Protein AF-A0A955RYI7-F1 (afdb_monomer)

Foldseek 3Di:
DLQLVVVVVCVVVLVVPPPDDDDDDDDFPDDDDDPDWDWDADPNFIKTFQDWDDGPFKIKTKIAGPPAHSSGGPDIKMKMKGQQAQPDWQVNVVVSVVVSVCVVQVQKDKDWPDDDRFKTWIWMWHPPPVTDIKIKMWGDDHRMIIIIMD

Secondary structure (DSSP, 8-state):
--HHHHHHHHHHHHHHTTT----------S--------EEEETTEEEEEEEEEE-SSEEEEEEEETT-BTTB-SS-EEEEEEE--TT--HHHHHHHHHHHHHHH-TT-EEEEEEE-SSEEEEEEEE-SSSPEEEEEEEEEETTEEEEEE-

Sequence (150 aa):
MNTKKVLRTILGLLLVSSFLASDVHADSSAVQNSNSKIRFTMDGKNWKTGYEEYNDYMGISEYVLEDETVDDWTELITAMWIDVGPEVTVKNFVDSFIKSLKEKYPSLTSNIVEQGNIKIVFEWQNHAFPYQHEIKKIEKKGSLILSTSY

Solvent-accessible surface area (backbone atoms only — not comparable to full-atom values): 8805 Å² total; per-residue (Å²): 132,68,68,55,57,61,50,56,60,48,67,57,44,72,65,51,80,80,72,77,87,75,94,74,96,76,86,91,83,85,86,85,86,77,92,69,75,54,69,51,75,58,96,92,40,52,34,28,60,53,46,74,54,74,61,100,53,35,35,40,38,32,31,16,44,77,93,43,38,73,66,54,58,96,56,55,39,40,40,36,41,36,61,62,44,74,85,60,45,46,61,60,51,50,54,50,51,54,48,56,48,34,74,76,35,77,79,45,48,73,48,79,76,43,85,56,84,42,36,39,31,33,38,39,36,32,82,55,91,76,70,45,72,41,43,37,37,40,35,48,56,78,38,29,38,40,37,41,34,69

Mean predicted aligned error: 9.56 Å

Radius of gyration: 16.09 Å; Cα contacts (8 Å, |Δi|>4): 239; chains: 1; bounding box: 37×37×38 Å

pLDDT: mean 79.55, std 23.06, range [30.03, 98.44]

Structure (mmCIF, N/CA/C/O backbone):
data_AF-A0A955RYI7-F1
#
_entry.id   AF-A0A955RYI7-F1
#
loop_
_atom_site.group_PDB
_atom_site.id
_atom_site.type_symbol
_atom_site.label_atom_id
_atom_site.label_alt_id
_atom_site.label_comp_id
_atom_site.label_asym_id
_atom_site.label_entity_id
_atom_site.label_seq_id
_atom_site.pdbx_PDB_ins_code
_atom_site.Cartn_x
_atom_site.Cartn_y
_atom_site.Cartn_z
_atom_site.occupancy
_atom_site.B_iso_or_equiv
_atom_site.auth_seq_id
_atom_site.auth_comp_id
_atom_site.auth_asym_id
_atom_site.auth_atom_id
_atom_site.pdbx_PDB_model_num
ATOM 1 N N . MET A 1 1 ? -20.085 -14.133 4.374 1.00 38.22 1 MET A N 1
ATOM 2 C CA . MET A 1 1 ? -18.872 -14.215 3.530 1.00 38.22 1 MET A CA 1
ATOM 3 C C . MET A 1 1 ? -18.010 -13.016 3.887 1.00 38.22 1 MET A C 1
ATOM 5 O O . MET A 1 1 ? -18.506 -11.907 3.764 1.00 38.22 1 MET A O 1
ATOM 9 N N . ASN A 1 2 ? -16.816 -13.224 4.451 1.00 41.28 2 ASN A N 1
ATOM 10 C CA . ASN A 1 2 ? -15.999 -12.129 4.982 1.00 41.28 2 ASN A CA 1
ATOM 11 C C . ASN A 1 2 ? -15.288 -11.406 3.821 1.00 41.28 2 ASN A C 1
ATOM 13 O O . ASN A 1 2 ? -14.433 -11.980 3.151 1.00 41.28 2 ASN A O 1
ATOM 17 N N . THR A 1 3 ? -15.724 -10.189 3.515 1.00 48.41 3 THR A N 1
ATOM 18 C CA . THR A 1 3 ? -15.442 -9.462 2.263 1.00 48.41 3 THR A CA 1
ATOM 19 C C . THR A 1 3 ? -14.007 -8.948 2.167 1.00 48.41 3 THR A C 1
ATOM 21 O O . THR A 1 3 ? -13.478 -8.833 1.063 1.00 48.41 3 THR A O 1
ATOM 24 N N . LYS A 1 4 ? -13.332 -8.760 3.306 1.00 53.97 4 LYS A N 1
ATOM 25 C CA . LYS A 1 4 ? -11.901 -8.417 3.382 1.00 53.97 4 LYS A CA 1
ATOM 26 C C . LYS A 1 4 ? -11.003 -9.569 2.895 1.00 53.97 4 LYS A C 1
ATOM 28 O O . LYS A 1 4 ? -9.955 -9.331 2.302 1.00 53.97 4 LYS A O 1
ATOM 33 N N . LYS A 1 5 ? -11.473 -10.819 3.014 1.00 44.28 5 LYS A N 1
ATOM 34 C CA . LYS A 1 5 ? -10.767 -12.034 2.563 1.00 44.28 5 LYS A CA 1
ATOM 35 C C . LYS A 1 5 ? -10.634 -12.128 1.036 1.00 44.28 5 LYS A C 1
ATOM 37 O O . LYS A 1 5 ? -9.630 -12.618 0.536 1.00 44.28 5 LYS A O 1
ATOM 42 N N . VAL A 1 6 ? -11.624 -11.617 0.297 1.00 37.91 6 VAL A N 1
ATOM 43 C CA . VAL A 1 6 ? -11.630 -11.575 -1.183 1.00 37.91 6 VAL A CA 1
ATOM 44 C C . VAL A 1 6 ? -10.666 -10.507 -1.720 1.00 37.91 6 VAL A C 1
ATOM 46 O O . VAL A 1 6 ? -10.153 -10.628 -2.830 1.00 37.91 6 VAL A O 1
ATOM 49 N N . LEU A 1 7 ? -10.383 -9.467 -0.929 1.00 46.91 7 LEU A N 1
ATOM 50 C CA . LEU A 1 7 ? -9.543 -8.341 -1.336 1.00 46.91 7 LEU A CA 1
ATOM 51 C C . LEU A 1 7 ? -8.051 -8.717 -1.397 1.00 46.91 7 LEU A C 1
ATOM 53 O O . LEU A 1 7 ? -7.377 -8.339 -2.358 1.00 46.91 7 LEU A O 1
ATOM 57 N N . ARG A 1 8 ? -7.570 -9.547 -0.453 1.00 51.81 8 ARG A N 1
ATOM 58 C CA . ARG A 1 8 ? -6.193 -10.084 -0.440 1.00 51.81 8 ARG A CA 1
ATOM 59 C C . ARG A 1 8 ? -5.823 -10.816 -1.720 1.00 51.81 8 ARG A C 1
ATOM 61 O O . ARG A 1 8 ? -4.762 -10.576 -2.288 1.00 51.81 8 ARG A O 1
ATOM 68 N N . THR A 1 9 ? -6.722 -11.677 -2.201 1.00 39.84 9 THR A N 1
ATOM 69 C CA . THR A 1 9 ? -6.491 -12.454 -3.422 1.00 39.84 9 THR A CA 1
ATOM 70 C C . THR A 1 9 ? -6.230 -11.539 -4.613 1.00 39.84 9 THR A C 1
ATOM 72 O O . THR A 1 9 ? -5.476 -11.910 -5.498 1.00 39.84 9 THR A O 1
ATOM 75 N N . ILE A 1 10 ? -6.797 -10.329 -4.634 1.00 43.56 10 ILE A N 1
ATOM 76 C CA . ILE A 1 10 ? -6.744 -9.472 -5.816 1.00 43.56 10 ILE A CA 1
ATOM 77 C C . ILE A 1 10 ? -5.595 -8.459 -5.766 1.00 43.56 10 ILE A C 1
ATOM 79 O O . ILE A 1 10 ? -5.038 -8.155 -6.817 1.00 43.56 10 ILE A O 1
ATOM 83 N N . LEU A 1 11 ? -5.189 -7.974 -4.585 1.00 42.72 11 LEU A N 1
ATOM 84 C CA . LEU A 1 11 ? -3.978 -7.147 -4.475 1.00 42.72 11 LEU A CA 1
ATOM 85 C C . LEU A 1 11 ? -2.710 -7.973 -4.762 1.00 42.72 11 LEU A C 1
ATOM 87 O O . LEU A 1 11 ? -1.794 -7.472 -5.409 1.00 42.72 11 LEU A O 1
ATOM 91 N N . GLY A 1 12 ? -2.709 -9.251 -4.357 1.00 37.34 12 GLY A N 1
ATOM 92 C CA . GLY A 1 12 ? -1.674 -10.222 -4.718 1.00 37.34 12 GLY A CA 1
ATOM 93 C C . GLY A 1 12 ? -1.717 -10.629 -6.196 1.0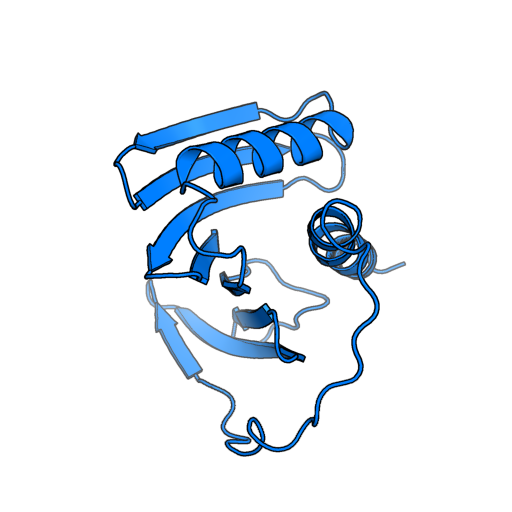0 37.34 12 GLY A C 1
ATOM 94 O O . GLY A 1 12 ? -0.683 -10.611 -6.852 1.00 37.34 12 GLY A O 1
ATOM 95 N N . LEU A 1 13 ? -2.893 -10.928 -6.772 1.00 33.66 13 LEU A N 1
ATOM 96 C CA . LEU A 1 13 ? -2.973 -11.351 -8.183 1.00 33.66 13 LEU A CA 1
ATOM 97 C C . LEU A 1 13 ? -2.665 -10.238 -9.196 1.00 33.66 13 LEU A C 1
ATOM 99 O O . LEU A 1 13 ? -2.086 -10.536 -10.238 1.00 33.66 13 LEU A O 1
ATOM 103 N N . LEU A 1 14 ? -3.049 -8.980 -8.931 1.00 37.06 14 LEU A N 1
ATOM 104 C CA . LEU A 1 14 ? -2.901 -7.889 -9.911 1.00 37.06 14 LEU A CA 1
ATOM 105 C C . LEU A 1 14 ? -1.437 -7.553 -10.234 1.00 37.06 14 LEU A C 1
ATOM 107 O O . LEU A 1 14 ? -1.167 -7.032 -11.312 1.00 37.06 14 LEU A O 1
ATOM 111 N N . LEU A 1 15 ? -0.500 -7.860 -9.334 1.00 36.66 15 LEU A N 1
ATOM 112 C CA . LEU A 1 15 ? 0.936 -7.671 -9.568 1.00 36.66 15 LEU A CA 1
ATOM 113 C C . LEU A 1 15 ? 1.602 -8.897 -10.215 1.00 36.66 15 LEU A C 1
ATOM 115 O O . LEU A 1 15 ? 2.622 -8.751 -10.882 1.00 36.66 15 LEU A O 1
ATOM 119 N N . VAL A 1 16 ? 1.021 -10.091 -10.064 1.00 36.03 16 VAL A N 1
ATOM 120 C CA . VAL A 1 16 ? 1.626 -11.349 -10.534 1.00 36.03 16 VAL A CA 1
ATOM 121 C C . VAL A 1 16 ? 1.305 -11.625 -12.008 1.00 36.03 16 VAL A C 1
ATOM 123 O O . VAL A 1 16 ? 2.141 -12.168 -12.729 1.00 36.03 16 VAL A O 1
ATOM 126 N N . SER A 1 17 ? 0.131 -11.220 -12.507 1.00 30.03 17 SER A N 1
ATOM 127 C CA . SER A 1 17 ? -0.303 -11.593 -13.865 1.00 30.03 17 SER A CA 1
ATOM 128 C C . SER A 1 17 ? 0.408 -10.866 -15.014 1.00 30.03 17 SER A C 1
ATOM 130 O O . SER A 1 17 ? 0.243 -11.265 -16.163 1.00 30.03 17 SER A O 1
ATOM 132 N N . SER A 1 18 ? 1.182 -9.812 -14.747 1.00 35.00 18 SER A N 1
ATOM 133 C CA . SER A 1 18 ? 1.839 -9.002 -15.788 1.00 35.00 18 SER A CA 1
ATOM 134 C C . SER A 1 18 ? 3.358 -9.180 -15.884 1.00 35.00 18 SER A C 1
ATOM 136 O O . SER A 1 18 ? 3.952 -8.599 -16.789 1.00 35.00 18 SER A O 1
ATOM 138 N N . PHE A 1 19 ? 3.992 -9.991 -15.023 1.00 36.81 19 PHE A N 1
ATOM 139 C CA . PHE A 1 19 ? 5.461 -10.104 -14.986 1.00 36.81 19 PHE A CA 1
ATOM 140 C C . PHE A 1 19 ? 6.054 -11.520 -14.994 1.00 36.81 19 PHE A C 1
ATOM 142 O O . PHE A 1 19 ? 7.275 -11.645 -15.039 1.00 36.81 19 PHE A O 1
ATOM 149 N N . LEU A 1 20 ? 5.258 -12.592 -15.031 1.00 34.00 20 LEU A N 1
ATOM 150 C CA . LEU A 1 20 ? 5.807 -13.953 -15.053 1.00 34.00 20 LEU A CA 1
ATOM 151 C C . LEU A 1 20 ? 5.537 -14.660 -16.380 1.00 34.00 20 LEU A C 1
ATOM 153 O O . LEU A 1 20 ? 4.532 -15.339 -16.564 1.00 34.00 20 LEU A O 1
ATOM 157 N N . ALA A 1 21 ? 6.495 -14.535 -17.293 1.00 32.66 21 ALA A N 1
ATOM 158 C CA . ALA A 1 21 ? 6.751 -15.552 -18.302 1.00 32.66 21 ALA A CA 1
ATOM 159 C C . ALA A 1 21 ? 8.265 -15.695 -18.463 1.00 32.66 21 ALA A C 1
ATOM 161 O O . ALA A 1 21 ? 8.859 -15.084 -19.346 1.00 32.66 21 ALA A O 1
ATOM 162 N N . SER A 1 22 ? 8.891 -16.454 -17.564 1.00 32.19 22 SER A N 1
ATOM 163 C CA . SER A 1 22 ? 10.206 -17.079 -17.749 1.00 32.19 22 SER A CA 1
ATOM 164 C C . SER A 1 22 ? 10.421 -18.101 -16.634 1.00 32.19 22 SER A C 1
ATOM 166 O O . SER A 1 22 ? 10.714 -17.736 -15.499 1.00 32.19 22 SER A O 1
ATOM 168 N N . ASP A 1 23 ? 10.248 -19.378 -16.967 1.00 41.97 23 ASP A N 1
ATOM 169 C CA . ASP A 1 23 ? 10.673 -20.512 -16.148 1.00 41.97 23 ASP A CA 1
ATOM 170 C C . ASP A 1 23 ? 12.193 -20.486 -15.945 1.00 41.97 23 ASP A C 1
ATOM 172 O O . ASP A 1 23 ? 12.936 -20.650 -16.912 1.00 41.97 23 ASP A O 1
ATOM 176 N N . VAL A 1 24 ? 12.659 -20.372 -14.697 1.00 33.84 24 VAL A N 1
ATOM 177 C CA . VAL A 1 24 ? 13.983 -20.859 -14.278 1.00 33.84 24 VAL A CA 1
ATOM 178 C C . VAL A 1 24 ? 13.885 -21.366 -12.840 1.00 33.84 24 VAL A C 1
ATOM 180 O O . VAL A 1 24 ? 13.572 -20.616 -11.922 1.00 33.84 24 VAL A O 1
ATOM 183 N N . HIS A 1 25 ? 14.160 -22.657 -12.651 1.00 39.12 25 HIS A N 1
ATOM 184 C CA . HIS A 1 25 ? 14.407 -23.250 -11.338 1.00 39.12 25 HIS A CA 1
ATOM 185 C C . HIS A 1 25 ? 15.723 -22.701 -10.771 1.00 39.12 25 HIS A C 1
ATOM 187 O O . HIS A 1 25 ? 16.7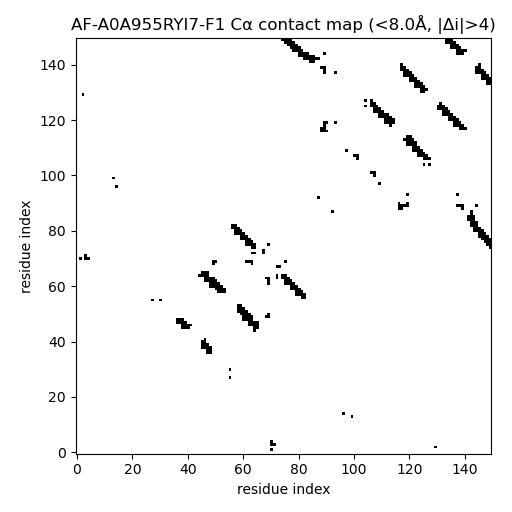75 -22.889 -11.385 1.00 39.12 25 HIS A O 1
ATOM 193 N N . ALA A 1 26 ? 15.675 -22.071 -9.598 1.00 30.39 26 ALA A N 1
ATOM 194 C CA . ALA A 1 26 ? 16.854 -21.731 -8.810 1.00 30.39 26 ALA A CA 1
ATOM 195 C C . ALA A 1 26 ? 16.562 -21.866 -7.305 1.00 30.39 26 ALA A C 1
ATOM 197 O O . ALA A 1 26 ? 15.425 -21.765 -6.860 1.00 30.39 26 ALA A O 1
ATOM 198 N N . ASP A 1 27 ? 17.622 -22.198 -6.579 1.00 31.17 27 ASP A N 1
ATOM 199 C CA . ASP A 1 27 ? 17.697 -22.866 -5.279 1.00 31.17 27 ASP A CA 1
ATOM 200 C C . ASP A 1 27 ? 17.250 -21.986 -4.090 1.00 31.17 27 ASP A C 1
ATOM 202 O O . ASP A 1 27 ? 17.777 -20.895 -3.872 1.00 31.17 27 ASP A O 1
ATOM 206 N N . SER A 1 28 ? 16.281 -22.472 -3.307 1.00 39.84 28 SER A N 1
ATOM 207 C CA . SER A 1 28 ? 15.508 -21.718 -2.304 1.00 39.84 28 SER A CA 1
ATOM 208 C C . SER A 1 28 ? 16.137 -21.702 -0.903 1.00 39.84 28 SER A C 1
ATOM 210 O O . SER A 1 28 ? 15.453 -21.911 0.106 1.00 39.84 28 SER A O 1
ATOM 212 N N . SER A 1 29 ? 17.448 -21.512 -0.791 1.00 33.22 29 SER A N 1
ATOM 213 C CA . SER A 1 29 ? 18.143 -21.614 0.498 1.00 33.22 29 SER A CA 1
ATOM 214 C C . SER A 1 29 ? 18.785 -20.300 0.934 1.00 33.22 29 SER A C 1
ATOM 216 O O . SER A 1 29 ? 20.000 -20.246 1.105 1.00 33.22 29 SER A O 1
ATOM 218 N N . ALA A 1 30 ? 17.988 -19.239 1.133 1.00 35.97 30 ALA A N 1
ATOM 219 C CA . ALA A 1 30 ? 18.475 -18.028 1.812 1.00 35.97 30 ALA A CA 1
ATOM 220 C C . ALA A 1 30 ? 17.416 -17.078 2.419 1.00 35.97 30 ALA A C 1
ATOM 222 O O . ALA A 1 30 ? 17.741 -15.915 2.619 1.00 35.97 30 ALA A O 1
ATOM 223 N N . VAL A 1 31 ? 16.190 -17.491 2.768 1.00 39.56 31 VAL A N 1
ATOM 224 C CA . VAL A 1 31 ? 15.297 -16.631 3.586 1.00 39.56 31 VAL A CA 1
ATOM 225 C C . VAL A 1 31 ? 14.448 -17.480 4.534 1.00 39.56 31 VAL A C 1
ATOM 227 O O . VAL A 1 31 ? 13.301 -17.796 4.248 1.00 39.56 31 VAL A O 1
ATOM 230 N N . GLN A 1 32 ? 14.996 -17.872 5.687 1.00 37.34 32 GLN A N 1
ATOM 231 C CA . GLN A 1 32 ? 14.181 -18.316 6.823 1.00 37.34 32 GLN A CA 1
ATOM 232 C C . GLN A 1 32 ? 14.809 -17.924 8.166 1.00 37.34 32 GLN A C 1
ATOM 234 O O . GLN A 1 32 ? 16.016 -18.041 8.35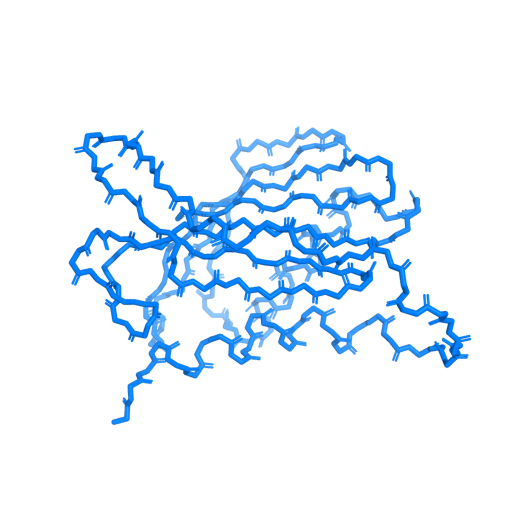9 1.00 37.34 32 GLN A O 1
ATOM 239 N N . ASN A 1 33 ? 13.915 -17.575 9.099 1.00 38.97 33 ASN A N 1
ATOM 240 C CA . ASN A 1 33 ? 14.070 -17.360 10.544 1.00 38.97 33 ASN A CA 1
ATOM 241 C C . ASN A 1 33 ? 14.410 -15.956 11.075 1.00 38.97 33 ASN A C 1
ATOM 243 O O . ASN A 1 33 ? 15.492 -15.707 11.600 1.00 38.97 33 ASN A O 1
ATOM 247 N N . SER A 1 34 ? 13.358 -15.148 11.226 1.00 41.59 34 SER A N 1
ATOM 248 C CA . SER A 1 34 ? 13.013 -14.628 12.557 1.00 41.59 34 SER A CA 1
ATOM 249 C C . SER A 1 34 ? 11.494 -14.690 12.761 1.00 41.59 34 SER A C 1
ATOM 251 O O . SER A 1 34 ? 10.766 -13.851 12.245 1.00 41.59 34 SER A O 1
ATOM 253 N N . ASN A 1 35 ? 10.998 -15.662 13.533 1.00 50.88 35 ASN A N 1
ATOM 254 C CA . ASN A 1 35 ? 9.579 -15.793 13.926 1.00 50.88 35 ASN A CA 1
ATOM 255 C C . ASN A 1 35 ? 9.084 -14.674 14.878 1.00 50.88 35 ASN A C 1
ATOM 257 O O . ASN A 1 35 ? 8.131 -14.860 15.638 1.00 50.88 35 ASN A O 1
ATOM 261 N N . SER A 1 36 ? 9.741 -13.516 14.909 1.00 57.53 36 SER A N 1
ATOM 262 C CA . SER A 1 36 ? 9.359 -12.403 15.771 1.00 57.53 36 SER A CA 1
ATOM 263 C C . SER A 1 36 ? 8.281 -11.569 15.091 1.00 57.53 36 SER A C 1
ATOM 265 O O . SER A 1 36 ? 8.591 -10.708 14.272 1.00 57.53 36 SER A O 1
ATOM 267 N N . LYS A 1 37 ? 7.016 -11.794 15.467 1.00 80.75 37 LYS A N 1
ATOM 268 C CA . LYS A 1 37 ? 5.930 -10.863 15.133 1.00 80.75 37 LYS A CA 1
ATOM 269 C C . LYS A 1 37 ? 6.301 -9.468 15.634 1.00 80.75 37 LYS A C 1
ATOM 271 O O . LYS A 1 37 ? 6.589 -9.298 16.821 1.00 80.75 37 LYS A O 1
ATOM 276 N N . ILE A 1 38 ? 6.283 -8.488 14.740 1.00 85.62 38 ILE A N 1
ATOM 277 C CA . ILE A 1 38 ? 6.612 -7.101 15.055 1.00 85.62 38 ILE A CA 1
ATOM 278 C C . ILE A 1 38 ? 5.415 -6.464 15.765 1.00 85.62 38 ILE A C 1
ATOM 280 O O . ILE A 1 38 ? 4.254 -6.693 15.412 1.00 85.62 38 ILE A O 1
ATOM 284 N N . ARG A 1 39 ? 5.713 -5.654 16.782 1.00 89.69 39 ARG A N 1
ATOM 285 C CA . ARG A 1 39 ? 4.766 -4.746 17.429 1.00 89.69 39 ARG A CA 1
ATOM 286 C C . ARG A 1 39 ? 5.363 -3.349 17.465 1.00 89.69 39 ARG A C 1
ATOM 288 O O . ARG A 1 39 ? 6.552 -3.208 17.744 1.00 89.69 39 ARG A O 1
ATOM 295 N N . PHE A 1 40 ? 4.556 -2.334 17.191 1.00 89.88 40 PHE A N 1
ATOM 296 C CA . PHE A 1 40 ? 4.996 -0.940 17.223 1.00 89.88 40 PHE A CA 1
ATOM 297 C C . PHE A 1 40 ? 3.841 0.003 17.553 1.00 89.88 40 PHE A C 1
ATOM 299 O O . PHE A 1 40 ? 2.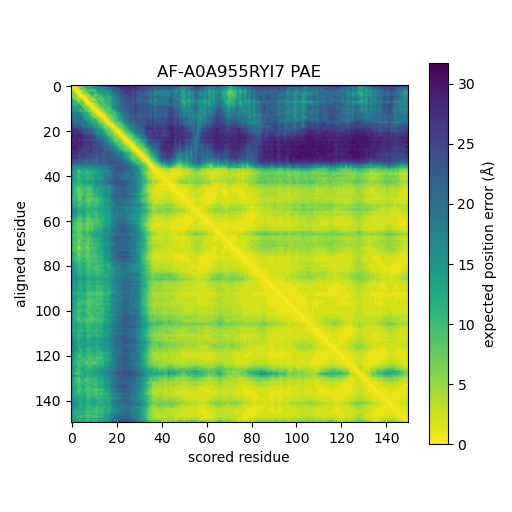673 -0.367 17.453 1.00 89.88 40 PHE A O 1
ATOM 306 N N . THR A 1 41 ? 4.177 1.234 17.934 1.00 89.00 41 THR A N 1
ATOM 307 C CA . THR A 1 41 ? 3.199 2.294 18.192 1.00 89.00 41 THR A CA 1
ATOM 308 C C . THR A 1 41 ? 3.331 3.374 17.125 1.00 89.00 41 THR A C 1
ATOM 310 O O . THR A 1 41 ? 4.422 3.899 16.909 1.00 89.00 41 THR A O 1
ATOM 313 N N . MET A 1 42 ? 2.223 3.714 16.470 1.00 87.12 42 MET A N 1
ATOM 314 C CA . MET A 1 42 ? 2.129 4.791 15.480 1.00 87.12 42 MET A CA 1
ATOM 315 C C . MET A 1 42 ? 0.806 5.522 15.694 1.00 87.12 42 MET A C 1
ATOM 317 O O . MET A 1 42 ? -0.215 4.877 15.928 1.00 87.12 42 MET A O 1
ATOM 321 N N . ASP A 1 43 ? 0.834 6.855 15.685 1.00 86.50 43 ASP A N 1
ATOM 322 C CA . ASP A 1 43 ? -0.334 7.716 15.933 1.00 86.50 43 ASP A CA 1
ATOM 323 C C . ASP A 1 43 ? -1.095 7.382 17.230 1.00 86.50 43 ASP A C 1
ATOM 325 O O . ASP A 1 43 ? -2.321 7.437 17.305 1.00 86.50 43 ASP A O 1
ATOM 329 N N . GLY A 1 44 ? -0.351 6.994 18.273 1.00 90.44 44 GLY A N 1
ATOM 330 C CA . GLY A 1 44 ? -0.908 6.602 19.572 1.00 90.44 44 GLY A CA 1
ATOM 331 C C . GLY A 1 44 ? -1.611 5.239 19.587 1.00 90.44 44 GLY A C 1
ATOM 332 O O . GLY A 1 44 ? -2.151 4.854 20.622 1.00 90.44 44 GLY A O 1
ATOM 333 N N . LYS A 1 45 ? -1.594 4.496 18.475 1.00 92.75 45 LYS A N 1
ATOM 334 C CA . LYS A 1 45 ? -2.193 3.163 18.342 1.00 92.75 45 LYS A CA 1
ATOM 335 C C . LYS A 1 45 ? -1.123 2.083 18.365 1.00 92.75 45 LYS A C 1
ATOM 337 O O . LYS A 1 45 ? -0.028 2.278 17.839 1.00 92.75 45 LYS A O 1
ATOM 342 N N . ASN A 1 46 ? -1.458 0.937 18.949 1.00 94.06 46 ASN A N 1
ATOM 343 C CA . ASN A 1 46 ? -0.582 -0.229 18.987 1.00 94.06 46 ASN A CA 1
ATOM 344 C C . ASN A 1 46 ? -0.915 -1.167 17.829 1.00 94.06 46 ASN A C 1
ATOM 346 O O . ASN A 1 46 ? -2.052 -1.623 17.693 1.00 94.06 46 ASN A O 1
ATOM 350 N N . TRP A 1 47 ? 0.102 -1.454 17.029 1.00 94.38 47 TRP A N 1
ATOM 351 C CA . TRP A 1 47 ? 0.038 -2.292 15.846 1.00 94.38 47 TRP A CA 1
ATOM 352 C C . TRP A 1 47 ? 0.768 -3.603 16.098 1.00 94.38 47 TRP A C 1
ATOM 354 O O . TRP A 1 47 ? 1.811 -3.630 16.756 1.00 94.38 47 TRP A O 1
ATOM 364 N N . LYS A 1 48 ? 0.249 -4.684 15.521 1.00 94.88 48 LYS A N 1
ATOM 365 C CA . LYS A 1 48 ? 0.869 -6.011 15.523 1.00 94.88 48 LYS A CA 1
ATOM 366 C C . LYS A 1 48 ? 0.905 -6.581 14.111 1.00 94.88 48 LYS A C 1
ATOM 368 O O . LYS A 1 48 ? 0.005 -6.321 13.313 1.00 94.88 48 LYS A O 1
ATOM 373 N N . THR A 1 49 ? 1.889 -7.428 13.824 1.00 94.38 49 THR A N 1
ATOM 374 C CA . THR A 1 49 ? 1.888 -8.258 12.613 1.00 94.38 49 THR A CA 1
ATOM 375 C C . THR A 1 49 ? 0.640 -9.150 12.579 1.00 94.38 49 THR A C 1
ATOM 377 O O . THR A 1 49 ? 0.457 -10.016 13.445 1.00 94.38 49 THR A O 1
ATOM 380 N N . GLY A 1 50 ? -0.210 -8.945 11.572 1.00 92.06 50 GLY A N 1
ATOM 381 C CA . GLY A 1 50 ? -1.400 -9.749 11.294 1.00 92.06 50 GLY A CA 1
ATOM 382 C C . GLY A 1 50 ? -1.172 -10.807 10.212 1.00 92.06 50 GLY A C 1
ATOM 383 O O . GLY A 1 50 ? -1.732 -11.899 10.314 1.00 92.06 50 GLY A O 1
ATOM 384 N N . TYR A 1 51 ? -0.330 -10.508 9.221 1.00 91.38 51 TYR A N 1
ATOM 385 C CA . TYR A 1 51 ? 0.016 -11.406 8.117 1.00 91.38 51 TYR A CA 1
ATOM 386 C C . TYR A 1 51 ? 1.420 -11.120 7.599 1.00 91.38 51 TYR A C 1
ATOM 388 O O . TYR A 1 51 ? 1.818 -9.959 7.541 1.00 91.38 51 TYR A O 1
ATOM 396 N N . GLU A 1 52 ? 2.137 -12.167 7.198 1.00 90.50 52 GLU A N 1
ATOM 397 C CA . GLU A 1 52 ? 3.402 -12.063 6.473 1.00 90.50 52 GLU A CA 1
ATOM 398 C C . GLU A 1 52 ? 3.492 -13.190 5.453 1.00 90.50 52 GLU A C 1
ATOM 400 O O . GLU A 1 52 ? 3.152 -14.336 5.751 1.00 90.50 52 GLU A O 1
ATOM 405 N N . GLU A 1 53 ? 3.978 -12.865 4.265 1.00 88.25 53 GLU A N 1
ATOM 406 C CA . GLU A 1 53 ? 4.306 -13.833 3.227 1.00 88.25 53 GLU A CA 1
ATOM 407 C C . GLU A 1 53 ? 5.495 -13.310 2.429 1.00 88.25 53 GLU A C 1
ATOM 409 O O . GLU A 1 53 ? 5.607 -12.111 2.178 1.00 88.25 53 GLU A O 1
ATOM 414 N N . TYR A 1 54 ? 6.400 -14.199 2.042 1.00 90.44 54 TYR A N 1
ATOM 415 C CA . TYR A 1 54 ? 7.562 -13.849 1.241 1.00 90.44 54 TYR A CA 1
ATOM 416 C C . TYR A 1 54 ? 7.984 -15.016 0.354 1.00 90.44 54 TYR A C 1
ATOM 418 O O . TYR A 1 54 ? 7.795 -16.184 0.692 1.00 90.44 54 TYR A O 1
ATOM 426 N N . ASN A 1 55 ? 8.574 -14.672 -0.781 1.00 89.06 55 ASN A N 1
ATOM 427 C CA . ASN A 1 55 ? 9.313 -15.551 -1.674 1.00 89.06 55 ASN A CA 1
ATOM 428 C C . ASN A 1 55 ? 10.566 -14.802 -2.163 1.00 89.06 55 ASN A C 1
ATOM 430 O O . ASN A 1 55 ? 10.890 -13.741 -1.633 1.00 89.06 55 ASN A O 1
ATOM 434 N N . ASP A 1 56 ? 11.270 -15.331 -3.161 1.00 88.06 56 ASP A N 1
ATOM 435 C CA . ASP A 1 56 ? 12.527 -14.738 -3.640 1.00 88.06 56 ASP A CA 1
ATOM 436 C C . ASP A 1 56 ? 12.350 -13.390 -4.367 1.00 88.06 56 ASP A C 1
ATOM 438 O O . ASP A 1 56 ? 13.303 -12.625 -4.497 1.00 88.06 56 ASP A O 1
ATOM 442 N N . TYR A 1 57 ? 11.135 -13.071 -4.818 1.00 87.75 57 TYR A N 1
ATOM 443 C CA . TYR A 1 57 ? 10.837 -11.899 -5.648 1.00 87.75 57 TYR A CA 1
ATOM 444 C C . TYR A 1 57 ? 9.965 -10.862 -4.952 1.00 87.75 57 TYR A C 1
ATOM 446 O O . TYR A 1 57 ? 9.920 -9.710 -5.381 1.00 87.75 57 TYR A O 1
ATOM 454 N N . MET A 1 58 ? 9.250 -11.242 -3.899 1.00 91.75 58 MET A N 1
ATOM 455 C CA . MET A 1 58 ? 8.408 -10.324 -3.154 1.00 91.75 58 MET A CA 1
ATOM 456 C C . MET A 1 58 ? 8.245 -10.742 -1.704 1.00 91.75 58 MET A C 1
ATOM 458 O O . MET A 1 58 ? 8.274 -11.922 -1.362 1.00 91.75 58 MET A O 1
ATOM 462 N N . GLY A 1 59 ? 7.952 -9.762 -0.863 1.00 90.00 59 GLY A N 1
ATOM 463 C CA . GLY A 1 59 ? 7.464 -10.006 0.481 1.00 90.00 59 GLY A CA 1
ATOM 464 C C . GLY A 1 59 ? 6.467 -8.948 0.891 1.00 90.00 59 GLY A C 1
ATOM 465 O O . GLY A 1 59 ? 6.562 -7.794 0.480 1.00 90.00 59 GLY A O 1
ATOM 466 N N . ILE A 1 60 ? 5.500 -9.359 1.692 1.00 92.50 60 ILE A N 1
ATOM 467 C CA . ILE A 1 60 ? 4.416 -8.541 2.207 1.00 92.50 60 ILE A CA 1
ATOM 468 C C . ILE A 1 60 ? 4.282 -8.787 3.708 1.00 92.50 60 ILE A C 1
ATOM 470 O O . ILE A 1 60 ? 4.298 -9.928 4.165 1.00 92.50 60 ILE A O 1
ATOM 474 N N . SER A 1 61 ? 4.116 -7.706 4.458 1.00 92.50 61 SER A N 1
ATOM 475 C CA . SER A 1 61 ? 3.735 -7.709 5.865 1.00 92.50 61 SER A CA 1
ATOM 476 C C . SER A 1 61 ? 2.530 -6.795 6.032 1.00 92.50 61 SER A C 1
ATOM 478 O O . SER A 1 61 ? 2.554 -5.638 5.608 1.00 92.50 61 SER A O 1
ATOM 480 N N . GLU A 1 62 ? 1.485 -7.300 6.672 1.00 92.94 62 GLU A N 1
ATOM 481 C CA . GLU A 1 62 ? 0.301 -6.528 7.026 1.00 92.94 62 GLU A CA 1
ATOM 482 C C . GLU A 1 62 ? 0.205 -6.404 8.546 1.00 92.94 62 GLU A C 1
ATOM 484 O O . GLU A 1 62 ? 0.341 -7.388 9.286 1.00 92.94 62 GLU A O 1
ATOM 489 N N . TYR A 1 63 ? -0.064 -5.190 9.010 1.00 93.56 63 TYR A N 1
ATOM 490 C CA . TYR A 1 63 ? -0.187 -4.858 10.420 1.00 93.56 63 TYR A CA 1
ATOM 491 C C . TYR A 1 63 ? -1.589 -4.352 10.715 1.00 93.56 63 TYR A C 1
ATOM 493 O O . TYR A 1 63 ? -2.148 -3.555 9.964 1.00 93.56 63 TYR A O 1
ATOM 501 N N . VAL A 1 64 ? -2.132 -4.816 11.834 1.00 95.06 64 VAL A N 1
ATOM 502 C CA . VAL A 1 64 ? -3.475 -4.489 12.325 1.00 95.06 64 VAL A CA 1
ATOM 503 C C . VAL A 1 64 ? -3.390 -4.004 13.765 1.00 95.06 64 VAL A C 1
ATOM 505 O O . VAL A 1 64 ? -2.367 -4.207 14.429 1.00 95.06 64 VAL A O 1
ATOM 508 N N . LEU A 1 65 ? -4.460 -3.395 14.268 1.00 94.31 65 LEU A N 1
ATOM 509 C CA . LEU A 1 65 ? -4.545 -3.010 15.674 1.00 94.31 65 LEU A CA 1
ATOM 510 C C . LEU A 1 65 ? -4.523 -4.244 16.599 1.00 94.31 65 LEU A C 1
ATOM 512 O O . LEU A 1 65 ? -4.839 -5.363 16.186 1.00 94.31 65 LEU A O 1
ATOM 516 N N . GLU A 1 66 ? -4.122 -4.057 17.862 1.00 90.62 66 GLU A N 1
ATOM 517 C CA . GLU A 1 66 ? -3.927 -5.149 18.841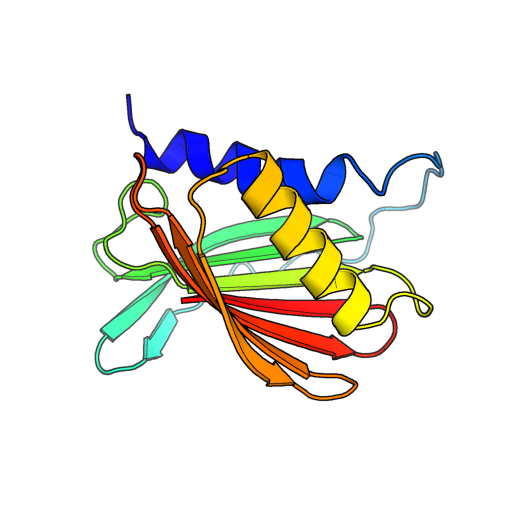 1.00 90.62 66 GLU A CA 1
ATOM 518 C C . GLU A 1 66 ? -5.119 -6.111 18.965 1.00 90.62 66 GLU A C 1
ATOM 520 O O . GLU A 1 66 ? -4.912 -7.323 19.060 1.00 90.62 66 GLU A O 1
ATOM 525 N N . ASP A 1 67 ? -6.348 -5.604 18.878 1.00 91.25 67 ASP A N 1
ATOM 526 C CA . ASP A 1 67 ? -7.575 -6.400 19.024 1.00 91.25 67 ASP A CA 1
ATOM 527 C C . ASP A 1 67 ? -8.169 -6.862 17.684 1.00 91.25 67 ASP A C 1
ATOM 529 O O . ASP A 1 67 ? -9.200 -7.531 17.645 1.00 91.25 67 ASP A O 1
ATOM 533 N N . GLU A 1 68 ? -7.502 -6.553 16.573 1.00 93.12 68 GLU A N 1
ATOM 534 C CA . GLU A 1 68 ? -8.000 -6.824 15.230 1.00 93.12 68 GLU A CA 1
AT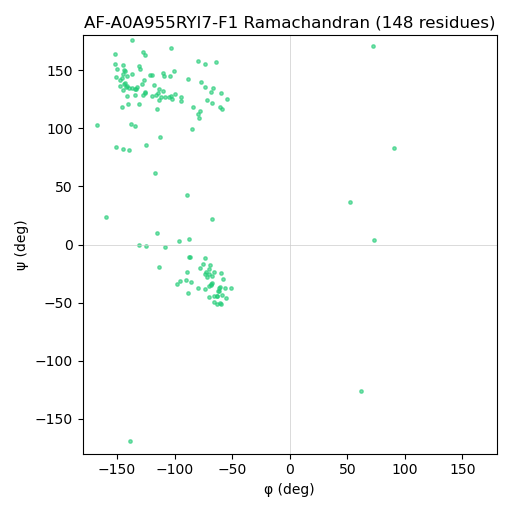OM 535 C C . GLU A 1 68 ? -7.329 -8.035 14.589 1.00 93.12 68 GLU A C 1
ATOM 537 O O . GLU A 1 68 ? -6.325 -8.591 15.065 1.00 93.12 68 GLU A O 1
ATOM 542 N N . THR A 1 69 ? -7.910 -8.456 13.469 1.00 91.19 69 THR A N 1
ATOM 543 C CA . THR A 1 69 ? -7.308 -9.455 12.602 1.00 91.19 69 THR A CA 1
ATOM 544 C C . THR A 1 69 ? -7.214 -8.930 11.195 1.00 91.19 69 THR A C 1
ATOM 546 O O . THR A 1 69 ? -7.895 -8.013 10.757 1.00 91.19 69 THR A O 1
ATOM 549 N N . VAL A 1 70 ? -6.384 -9.607 10.439 1.00 86.94 70 VAL A N 1
ATOM 550 C CA . VAL A 1 70 ? -6.126 -9.270 9.061 1.00 86.94 70 VAL A CA 1
ATOM 551 C C . VAL A 1 70 ? -7.376 -9.583 8.190 1.00 86.94 70 VAL A C 1
ATOM 553 O O . VAL A 1 70 ? -7.595 -8.971 7.149 1.00 86.94 70 VAL A O 1
ATOM 556 N N . ASP A 1 71 ? -8.281 -10.454 8.644 1.00 86.38 71 ASP A N 1
ATOM 557 C CA . ASP A 1 71 ? -9.596 -10.681 8.018 1.00 86.38 71 ASP A CA 1
ATOM 558 C C . ASP A 1 71 ? -10.687 -9.723 8.532 1.00 86.38 71 ASP A C 1
ATOM 560 O O . ASP A 1 71 ? -11.778 -9.683 7.963 1.00 86.38 71 ASP A O 1
ATOM 564 N N . ASP A 1 72 ? -10.419 -8.968 9.598 1.00 87.88 72 ASP A N 1
ATOM 565 C CA . ASP A 1 72 ? -11.352 -8.024 10.201 1.00 87.88 72 ASP A CA 1
ATOM 566 C C . ASP A 1 72 ? -10.620 -6.857 10.879 1.00 87.88 72 ASP A C 1
ATOM 568 O O . ASP A 1 72 ? -10.330 -6.891 12.075 1.00 87.88 72 ASP A O 1
ATOM 572 N N . TRP A 1 73 ? -10.283 -5.855 10.066 1.00 90.56 73 TRP A N 1
ATOM 573 C CA . TRP A 1 73 ? -9.545 -4.653 10.461 1.00 90.56 73 TRP A CA 1
ATOM 574 C C . TRP A 1 73 ? -10.352 -3.378 10.211 1.00 90.56 73 TRP A C 1
ATOM 576 O O . TRP A 1 73 ? -11.103 -3.306 9.234 1.00 90.56 73 TRP A O 1
ATOM 586 N N . THR A 1 74 ? -10.205 -2.366 11.055 1.00 90.44 74 THR A N 1
ATOM 587 C CA . THR A 1 74 ? -10.692 -1.009 10.759 1.00 90.44 74 THR A CA 1
ATOM 588 C C . THR A 1 74 ? -9.627 -0.185 10.051 1.00 90.44 74 THR A C 1
ATOM 590 O O . THR A 1 74 ? -9.963 0.616 9.181 1.00 90.44 74 THR A O 1
ATOM 593 N N . GLU A 1 75 ? -8.354 -0.458 10.343 1.00 90.69 75 GLU A N 1
ATOM 594 C CA . GLU A 1 75 ? -7.190 0.146 9.699 1.00 90.69 75 GLU A CA 1
ATOM 595 C C . GLU A 1 75 ? -6.133 -0.925 9.399 1.00 90.69 75 GLU A C 1
ATOM 597 O O . GLU A 1 75 ? -5.982 -1.896 10.143 1.00 90.69 75 GLU A O 1
ATOM 602 N N . LEU A 1 76 ? -5.396 -0.761 8.300 1.00 92.50 76 LEU A N 1
ATOM 603 C CA . LEU A 1 76 ? -4.425 -1.748 7.835 1.00 92.50 76 LEU A CA 1
ATOM 604 C C . LEU A 1 76 ? -3.178 -1.044 7.312 1.00 92.50 76 LEU A C 1
ATOM 606 O O . LEU A 1 76 ? -3.249 -0.308 6.335 1.00 92.50 76 LEU A O 1
ATOM 610 N N . ILE A 1 77 ? -2.021 -1.338 7.902 1.00 93.25 77 ILE A N 1
ATOM 611 C CA . ILE A 1 77 ? -0.741 -0.940 7.309 1.00 93.25 77 ILE A CA 1
ATOM 612 C C . ILE A 1 77 ? -0.226 -2.105 6.483 1.00 93.25 77 ILE A C 1
ATOM 614 O O . ILE A 1 77 ? -0.069 -3.208 7.003 1.00 93.25 77 ILE A O 1
ATOM 618 N N . THR A 1 78 ? 0.099 -1.860 5.218 1.00 93.62 78 THR A N 1
ATOM 619 C CA . THR A 1 78 ? 0.764 -2.855 4.369 1.00 93.62 78 THR A CA 1
ATOM 620 C C . THR A 1 78 ? 2.161 -2.376 4.017 1.00 93.62 78 THR A C 1
ATOM 622 O O . THR A 1 78 ? 2.331 -1.301 3.450 1.00 93.62 78 THR A O 1
ATOM 625 N N . ALA A 1 79 ? 3.169 -3.188 4.315 1.00 92.69 79 ALA A N 1
ATOM 626 C CA . ALA A 1 79 ? 4.529 -3.016 3.828 1.00 92.69 79 ALA A CA 1
ATOM 627 C C . ALA A 1 79 ? 4.837 -4.132 2.831 1.00 92.69 79 ALA A C 1
ATOM 629 O O . ALA A 1 79 ? 4.569 -5.297 3.100 1.00 92.69 79 ALA A O 1
ATOM 630 N N . MET A 1 80 ? 5.396 -3.788 1.679 1.00 93.50 80 MET A N 1
ATOM 631 C CA . MET A 1 80 ? 5.728 -4.744 0.635 1.00 93.50 80 MET A CA 1
ATOM 632 C C . MET A 1 80 ? 7.055 -4.381 -0.013 1.00 93.50 80 MET A C 1
ATOM 634 O O . MET A 1 80 ? 7.368 -3.205 -0.194 1.00 93.50 80 MET A O 1
ATOM 638 N N . TRP A 1 81 ? 7.821 -5.392 -0.392 1.00 93.69 81 TRP A N 1
ATOM 639 C CA . TRP A 1 81 ? 8.939 -5.254 -1.308 1.00 93.69 81 TRP A CA 1
ATOM 640 C C . TRP A 1 81 ? 8.714 -6.160 -2.519 1.00 93.69 81 TRP A C 1
ATOM 642 O O . TRP A 1 81 ? 8.106 -7.221 -2.394 1.00 93.69 81 TRP A O 1
ATOM 652 N N . ILE A 1 82 ? 9.158 -5.712 -3.690 1.00 92.81 82 ILE A N 1
ATOM 653 C CA . ILE A 1 82 ? 9.051 -6.446 -4.956 1.00 92.81 82 ILE A CA 1
ATOM 654 C C . ILE A 1 82 ? 10.339 -6.216 -5.741 1.00 92.81 82 ILE A C 1
ATOM 656 O O . ILE A 1 82 ? 10.719 -5.063 -5.954 1.00 92.81 82 ILE A O 1
ATOM 660 N N . ASP A 1 83 ? 10.999 -7.274 -6.197 1.00 93.88 83 ASP A N 1
ATOM 661 C CA . ASP A 1 83 ? 12.045 -7.162 -7.208 1.00 93.88 83 ASP A CA 1
ATOM 662 C C . ASP A 1 83 ? 11.407 -6.994 -8.591 1.00 93.88 83 ASP A C 1
ATOM 664 O O . ASP A 1 83 ? 10.701 -7.868 -9.088 1.00 93.88 83 ASP A O 1
ATOM 668 N N . VAL A 1 84 ? 11.634 -5.832 -9.200 1.00 90.31 84 VAL A N 1
ATOM 669 C CA . VAL A 1 84 ? 11.115 -5.478 -10.530 1.00 90.31 84 VAL A CA 1
ATOM 670 C C . VAL A 1 84 ? 12.245 -5.296 -11.551 1.00 90.31 84 VAL A C 1
ATOM 672 O O . VAL A 1 84 ? 12.024 -4.774 -12.642 1.00 90.31 84 VAL A O 1
ATOM 675 N N . GLY A 1 85 ? 13.478 -5.662 -11.192 1.00 91.81 85 GLY A N 1
ATOM 676 C CA . GLY A 1 85 ? 14.668 -5.421 -11.999 1.00 91.81 85 GLY A CA 1
ATOM 677 C C . GLY A 1 85 ? 15.114 -3.948 -12.044 1.00 91.81 85 GLY A C 1
ATOM 678 O O . GLY A 1 85 ? 14.431 -3.040 -11.555 1.00 91.81 85 GLY A O 1
ATOM 679 N N . PRO A 1 86 ? 16.302 -3.670 -12.608 1.00 91.62 86 PRO A N 1
ATOM 680 C CA . PRO A 1 86 ? 16.896 -2.329 -12.602 1.00 91.62 86 PRO A CA 1
ATOM 681 C C . PRO A 1 86 ? 16.192 -1.335 -13.540 1.00 91.62 86 PRO A C 1
ATOM 683 O O . PRO A 1 86 ? 16.174 -0.142 -13.252 1.00 91.62 86 PRO A O 1
ATOM 686 N N . GLU A 1 87 ? 15.573 -1.816 -14.619 1.00 93.75 87 GLU A N 1
ATOM 687 C CA . GLU A 1 87 ? 15.008 -0.972 -15.686 1.00 93.75 87 GLU A CA 1
ATOM 688 C C . GLU A 1 87 ? 13.654 -0.336 -15.327 1.00 93.75 87 GLU A C 1
ATOM 690 O O . GLU A 1 87 ? 13.227 0.653 -15.927 1.00 93.75 87 GLU A O 1
ATOM 695 N N . VAL A 1 88 ? 12.943 -0.888 -14.338 1.00 93.38 88 VAL A N 1
ATOM 696 C CA . VAL A 1 88 ? 11.627 -0.376 -13.941 1.00 93.38 88 VAL A CA 1
ATOM 697 C C . VAL A 1 88 ? 11.789 0.858 -13.061 1.00 93.38 88 VAL A C 1
ATOM 699 O O . VAL A 1 88 ? 12.219 0.778 -11.910 1.00 93.38 88 VAL A O 1
ATOM 702 N N . THR A 1 89 ? 11.385 2.014 -13.584 1.00 95.88 89 THR A N 1
ATOM 703 C CA . THR A 1 89 ? 11.341 3.263 -12.815 1.00 95.88 89 THR A CA 1
ATOM 704 C C . THR A 1 89 ? 10.175 3.269 -11.824 1.00 95.88 89 THR A C 1
ATOM 706 O O . THR A 1 89 ? 9.142 2.633 -12.047 1.00 95.88 89 THR A O 1
ATOM 709 N N . VAL A 1 90 ? 10.300 4.056 -10.747 1.00 96.12 90 VAL A N 1
ATOM 710 C CA . VAL A 1 90 ? 9.209 4.250 -9.774 1.00 96.12 90 VAL A CA 1
ATOM 711 C C . VAL A 1 90 ? 7.933 4.764 -10.449 1.00 96.12 90 VAL A C 1
ATOM 713 O O . VAL A 1 90 ? 6.834 4.325 -10.124 1.00 96.12 90 VAL A O 1
ATOM 716 N N . LYS A 1 91 ? 8.085 5.646 -11.444 1.00 97.00 91 LYS A N 1
ATOM 717 C CA . LYS A 1 91 ? 6.971 6.216 -12.198 1.00 97.00 91 LYS A CA 1
ATOM 718 C C . LYS A 1 91 ? 6.249 5.150 -13.016 1.00 97.00 91 LYS A C 1
ATOM 720 O O . LYS A 1 91 ? 5.036 5.038 -12.909 1.00 97.00 91 LYS A O 1
ATOM 725 N N . ASN A 1 92 ? 6.986 4.340 -13.777 1.00 95.69 92 ASN A N 1
ATOM 726 C CA . ASN A 1 92 ? 6.389 3.283 -14.597 1.00 95.69 92 ASN A CA 1
ATOM 727 C C . ASN A 1 92 ? 5.650 2.254 -13.732 1.00 95.69 92 ASN A C 1
ATOM 729 O O . ASN A 1 92 ? 4.576 1.787 -14.115 1.00 95.69 92 ASN A O 1
ATOM 733 N N . PHE A 1 93 ? 6.200 1.933 -12.556 1.00 95.25 93 PHE A N 1
ATOM 734 C CA . PHE A 1 93 ? 5.543 1.054 -11.594 1.00 95.25 93 PHE A CA 1
ATOM 735 C C . PHE A 1 93 ? 4.223 1.652 -11.085 1.00 95.25 93 PHE A C 1
ATOM 737 O O . PHE A 1 93 ? 3.186 0.996 -11.162 1.00 95.25 93 PHE A O 1
ATOM 744 N N . VAL A 1 94 ? 4.235 2.906 -10.614 1.00 95.94 94 VAL A N 1
ATOM 745 C CA . VAL A 1 94 ? 3.028 3.583 -10.105 1.00 95.94 94 VAL A CA 1
ATOM 746 C C . VAL A 1 94 ? 1.970 3.751 -11.193 1.00 95.94 94 VAL A C 1
ATOM 748 O O . VAL A 1 94 ? 0.802 3.453 -10.949 1.00 95.94 94 VAL A O 1
ATOM 751 N N . ASP A 1 95 ? 2.363 4.165 -12.398 1.00 95.81 95 ASP A N 1
ATOM 752 C CA . ASP A 1 95 ? 1.445 4.314 -13.529 1.00 95.81 95 ASP A CA 1
ATOM 753 C C . ASP A 1 95 ? 0.757 2.981 -13.859 1.00 95.81 95 ASP A C 1
ATOM 755 O O . ASP A 1 95 ? -0.460 2.938 -14.054 1.00 95.81 95 ASP A O 1
ATOM 759 N N . SER A 1 96 ? 1.520 1.882 -13.867 1.00 93.25 96 SER A N 1
ATOM 760 C CA . SER A 1 96 ? 0.991 0.535 -14.112 1.00 93.25 96 SER A CA 1
ATOM 761 C C . SER A 1 96 ? 0.046 0.091 -12.997 1.00 93.25 96 SER A C 1
ATOM 763 O O . SER A 1 96 ? -1.046 -0.393 -13.278 1.00 93.25 96 SER A O 1
ATOM 765 N N . PHE A 1 97 ? 0.417 0.326 -11.736 1.00 92.69 97 PHE A N 1
ATOM 766 C CA . PHE A 1 97 ? -0.417 0.009 -10.577 1.00 92.69 97 PHE A CA 1
ATOM 767 C C . PHE A 1 97 ? -1.758 0.756 -10.610 1.00 92.69 97 PHE A C 1
ATOM 769 O O . PHE A 1 97 ? -2.818 0.138 -10.505 1.00 92.69 97 PHE A O 1
ATOM 776 N N . ILE A 1 98 ? -1.734 2.078 -10.815 1.00 93.31 98 ILE A N 1
ATOM 777 C CA . ILE A 1 98 ? -2.951 2.900 -10.901 1.00 93.31 98 ILE A CA 1
ATOM 778 C C . ILE A 1 98 ? -3.806 2.468 -12.094 1.00 93.31 98 ILE A C 1
ATOM 780 O O . ILE A 1 98 ? -5.032 2.408 -11.981 1.00 93.31 98 ILE A O 1
ATOM 784 N N . LYS A 1 99 ? -3.185 2.151 -13.236 1.00 93.38 99 LYS A N 1
ATOM 785 C CA . LYS A 1 99 ? -3.899 1.643 -14.410 1.00 93.38 99 LYS A CA 1
ATOM 786 C C . LYS A 1 99 ? -4.639 0.342 -14.088 1.00 93.38 99 LYS A C 1
ATOM 788 O O . LYS A 1 99 ? -5.845 0.281 -14.307 1.00 93.38 99 LYS A O 1
ATOM 793 N N . SER A 1 100 ? -3.962 -0.647 -13.506 1.00 90.31 100 SER A N 1
ATOM 794 C CA . SER A 1 100 ? -4.574 -1.923 -13.110 1.00 90.31 100 SER A CA 1
ATOM 795 C C . SER A 1 100 ? -5.694 -1.744 -1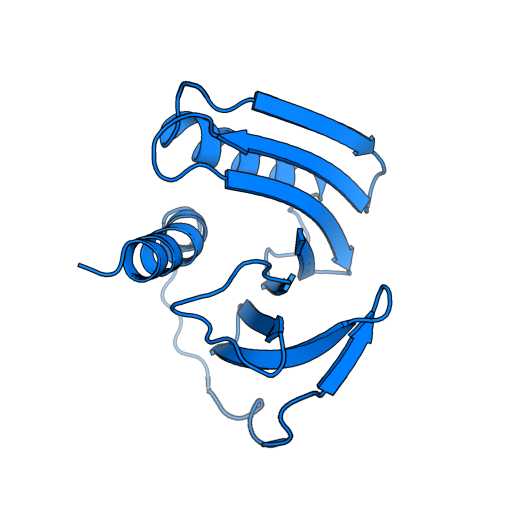2.080 1.00 90.31 100 SER A C 1
ATOM 797 O O . SER A 1 100 ? -6.729 -2.408 -12.152 1.00 90.31 100 SER A O 1
ATOM 799 N N . LEU A 1 101 ? -5.539 -0.799 -11.148 1.00 89.06 101 LEU A N 1
ATOM 800 C CA . LEU A 1 101 ? -6.600 -0.435 -10.212 1.00 89.06 101 LEU A CA 1
ATOM 801 C C . LEU A 1 101 ? -7.831 0.145 -10.921 1.00 89.06 101 LEU A C 1
ATOM 803 O O . LEU A 1 101 ? -8.948 -0.259 -10.606 1.00 89.06 101 LEU A O 1
ATOM 807 N N . LYS A 1 102 ? -7.648 1.047 -11.891 1.00 90.88 102 LYS A N 1
ATOM 808 C CA . LYS A 1 102 ? -8.749 1.650 -12.666 1.00 90.88 102 LYS A CA 1
ATOM 809 C C . LYS A 1 102 ? -9.443 0.655 -13.592 1.00 90.88 102 LYS A C 1
ATOM 811 O O . LYS A 1 102 ? -10.650 0.750 -13.779 1.00 90.88 102 LYS A O 1
ATOM 816 N N . GLU A 1 103 ? -8.709 -0.307 -14.146 1.00 90.56 103 GLU A N 1
ATOM 817 C CA . GLU A 1 103 ? -9.291 -1.398 -14.939 1.00 90.56 103 GLU A CA 1
ATOM 818 C C . GLU A 1 103 ? -10.250 -2.247 -14.099 1.00 90.56 103 GLU A C 1
ATOM 820 O O . GLU A 1 103 ? -11.325 -2.623 -14.564 1.00 90.56 103 GLU A O 1
ATOM 825 N N . LYS A 1 104 ? -9.891 -2.504 -12.838 1.00 85.69 104 LYS A N 1
ATOM 826 C CA . LYS A 1 104 ? -10.734 -3.262 -11.913 1.00 85.69 104 LYS A CA 1
ATOM 827 C C . LYS A 1 104 ? -11.855 -2.426 -11.292 1.00 85.69 104 LYS A C 1
ATOM 829 O O . LYS A 1 104 ? -12.956 -2.932 -11.074 1.00 85.69 104 LYS A O 1
ATOM 834 N N . TYR A 1 105 ? -11.575 -1.165 -10.988 1.00 88.69 105 TYR A N 1
ATOM 835 C CA . TYR A 1 105 ? -12.490 -0.232 -10.342 1.00 88.69 105 TYR A CA 1
ATOM 836 C C . TYR A 1 105 ? -12.626 1.028 -11.208 1.00 88.69 105 TYR A C 1
ATOM 838 O O . TYR A 1 105 ? -11.937 2.019 -10.966 1.00 88.69 105 TYR A O 1
ATOM 846 N N . PRO A 1 106 ? -13.524 1.036 -12.211 1.00 87.56 106 PRO A N 1
ATOM 847 C CA . PRO A 1 106 ? -13.629 2.149 -13.160 1.00 87.56 106 PRO A CA 1
ATOM 848 C C . PRO A 1 106 ? -13.954 3.510 -12.526 1.00 87.56 106 PRO A C 1
ATOM 850 O O . PRO A 1 106 ? -13.632 4.548 -13.096 1.00 87.56 106 PRO A O 1
ATOM 853 N N . SER A 1 107 ? -14.582 3.518 -11.346 1.00 88.12 107 SER A N 1
ATOM 854 C CA . SER A 1 107 ? -14.894 4.727 -10.571 1.00 88.1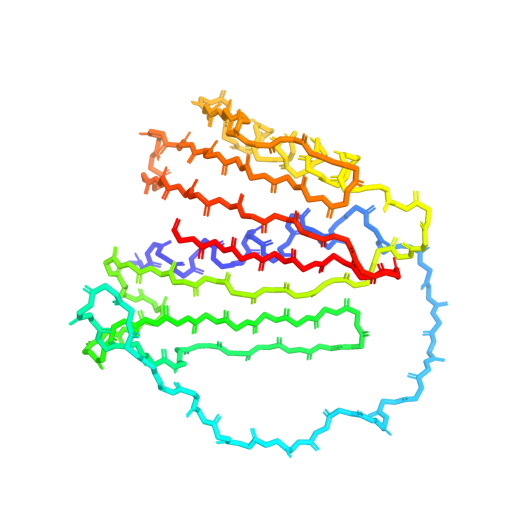2 107 SER A CA 1
ATOM 855 C C . SER A 1 107 ? -13.768 5.179 -9.633 1.00 88.12 107 SER A C 1
ATOM 857 O O . SER A 1 107 ? -13.982 6.085 -8.830 1.00 88.12 107 SER A O 1
ATOM 859 N N . LEU A 1 108 ? -12.605 4.524 -9.668 1.00 93.12 108 LEU A N 1
ATOM 860 C CA . LEU A 1 108 ? -11.487 4.832 -8.786 1.00 93.12 108 LEU A CA 1
ATOM 861 C C . LEU A 1 108 ? -10.881 6.194 -9.112 1.00 93.12 108 LEU A C 1
ATOM 863 O O . LEU A 1 108 ? -10.530 6.492 -10.258 1.00 93.12 108 LEU A O 1
ATOM 867 N N . THR A 1 109 ? -10.698 6.998 -8.074 1.00 95.31 109 THR A N 1
ATOM 868 C CA . THR A 1 109 ? -9.952 8.251 -8.138 1.00 95.31 109 THR A CA 1
ATOM 869 C C . THR A 1 109 ? -8.552 8.035 -7.576 1.00 95.31 109 THR A C 1
ATOM 871 O O . THR A 1 109 ? -8.321 7.176 -6.728 1.00 95.31 109 THR A O 1
ATOM 874 N N . SER A 1 110 ? -7.586 8.783 -8.100 1.00 95.94 110 SER A N 1
ATOM 875 C CA . SER A 1 110 ? -6.186 8.711 -7.683 1.00 95.94 110 SER A CA 1
ATOM 876 C C . SER A 1 110 ? -5.554 10.088 -7.817 1.00 95.94 110 SER A C 1
ATOM 878 O O . SER A 1 110 ? -5.741 10.724 -8.858 1.00 95.94 110 SER A O 1
ATOM 880 N N . ASN A 1 111 ? -4.770 10.511 -6.835 1.00 97.44 111 ASN A N 1
ATOM 881 C CA . ASN A 1 111 ? -4.079 11.794 -6.841 1.00 97.44 111 ASN A CA 1
ATOM 882 C C . ASN A 1 111 ? -2.619 11.617 -6.398 1.00 97.44 111 ASN A C 1
ATOM 884 O O . ASN A 1 111 ? -2.335 10.923 -5.425 1.00 97.44 111 ASN A O 1
ATOM 888 N N . ILE A 1 112 ? -1.686 12.227 -7.133 1.00 97.88 112 ILE A N 1
ATOM 889 C CA . ILE A 1 112 ? -0.264 12.202 -6.781 1.00 97.88 112 ILE A CA 1
ATOM 890 C C . ILE A 1 112 ? -0.006 13.321 -5.772 1.00 97.88 112 ILE A C 1
ATOM 892 O O . ILE A 1 112 ? -0.191 14.495 -6.084 1.00 97.88 112 ILE A O 1
ATOM 896 N N . VAL A 1 113 ? 0.438 12.949 -4.575 1.00 97.56 113 VAL A N 1
ATOM 897 C CA . VAL A 1 113 ? 0.743 13.874 -3.473 1.00 97.56 113 VAL A CA 1
ATOM 898 C C . VAL A 1 113 ? 2.189 14.361 -3.565 1.00 97.56 113 VAL A C 1
ATOM 900 O O . VAL A 1 113 ? 2.468 15.542 -3.381 1.00 97.56 113 VAL A O 1
ATOM 903 N N . GLU A 1 114 ? 3.117 13.457 -3.883 1.00 97.75 114 GLU A N 1
ATOM 904 C CA . GLU A 1 114 ? 4.536 13.762 -4.055 1.00 97.75 114 GLU A CA 1
ATOM 905 C C . GLU A 1 114 ? 5.108 12.949 -5.218 1.00 97.75 114 GLU A C 1
ATOM 907 O O . GLU A 1 114 ? 4.869 11.744 -5.313 1.00 97.75 114 GLU A O 1
ATOM 912 N N . GLN A 1 115 ? 5.909 13.583 -6.078 1.00 97.38 115 GLN A N 1
ATOM 913 C CA . GLN A 1 115 ? 6.580 12.911 -7.189 1.00 97.38 115 GLN A CA 1
ATOM 914 C C . GLN A 1 115 ? 8.069 13.250 -7.232 1.00 97.38 115 GLN A C 1
ATOM 916 O O . GLN A 1 115 ? 8.459 14.401 -7.413 1.00 97.38 115 GLN A O 1
ATOM 921 N N . GLY A 1 116 ? 8.900 12.216 -7.145 1.00 96.69 116 GLY A N 1
ATOM 922 C CA . GLY A 1 116 ? 10.338 12.270 -7.370 1.00 96.69 116 GLY A CA 1
ATOM 923 C C . GLY A 1 116 ? 10.827 11.079 -8.193 1.00 96.69 116 GLY A C 1
ATOM 924 O O . GLY A 1 116 ? 10.076 10.162 -8.521 1.00 96.69 116 GLY A O 1
ATOM 925 N N . ASN A 1 117 ? 12.121 11.075 -8.519 1.00 95.19 117 ASN A N 1
ATOM 926 C CA . ASN A 1 117 ? 12.708 10.068 -9.416 1.00 95.19 117 ASN A CA 1
ATOM 927 C C . ASN A 1 117 ? 12.793 8.660 -8.808 1.00 95.19 117 ASN A C 1
ATOM 929 O O . ASN A 1 117 ? 12.823 7.675 -9.540 1.00 95.19 117 ASN A O 1
ATOM 933 N N . ILE A 1 118 ? 12.847 8.566 -7.479 1.00 96.31 118 ILE A N 1
ATOM 934 C CA . ILE A 1 118 ? 12.955 7.296 -6.742 1.00 96.31 118 ILE A CA 1
ATOM 935 C C . ILE A 1 118 ? 11.841 7.111 -5.712 1.00 96.31 118 ILE A C 1
ATOM 937 O O . ILE A 1 118 ? 11.828 6.101 -5.023 1.00 96.31 118 ILE A O 1
ATOM 941 N N . LYS A 1 119 ? 10.937 8.084 -5.572 1.00 97.94 119 LYS A N 1
ATOM 942 C CA . LYS A 1 119 ? 9.861 8.071 -4.581 1.00 97.94 119 LYS A CA 1
ATOM 943 C C . LYS A 1 119 ? 8.624 8.732 -5.162 1.00 97.94 119 LYS A C 1
ATOM 945 O O . LYS A 1 119 ? 8.725 9.827 -5.708 1.00 97.94 119 LYS A O 1
ATOM 950 N N . ILE A 1 120 ? 7.472 8.098 -4.996 1.00 98.44 120 ILE A N 1
ATOM 951 C CA . ILE A 1 120 ? 6.166 8.681 -5.294 1.00 98.44 120 ILE A CA 1
ATOM 952 C C . ILE A 1 120 ? 5.231 8.387 -4.123 1.00 98.44 120 ILE A C 1
ATOM 954 O O . ILE A 1 120 ? 5.180 7.257 -3.639 1.00 98.44 120 ILE A O 1
ATOM 958 N N . VAL A 1 121 ? 4.493 9.401 -3.682 1.00 98.12 121 VAL A N 1
ATOM 959 C CA . VAL A 1 121 ? 3.395 9.267 -2.721 1.00 98.12 121 VAL A CA 1
ATOM 960 C C . VAL A 1 121 ? 2.109 9.630 -3.440 1.00 98.12 121 VAL A C 1
ATOM 962 O O . VAL A 1 121 ? 2.036 10.667 -4.100 1.00 98.12 121 VAL A O 1
ATOM 965 N N . PHE A 1 122 ? 1.098 8.783 -3.331 1.00 97.31 122 PHE A N 1
ATOM 966 C CA . PHE A 1 122 ? -0.201 9.011 -3.942 1.00 97.31 122 PHE A CA 1
ATOM 967 C C . PHE A 1 122 ? -1.316 8.479 -3.055 1.00 97.31 122 PHE A C 1
ATOM 969 O O . PHE A 1 122 ? -1.118 7.563 -2.262 1.00 97.31 122 PHE A O 1
ATOM 976 N N . GLU A 1 123 ? -2.491 9.061 -3.210 1.00 96.38 123 GLU A N 1
ATOM 977 C CA . GLU A 1 123 ? -3.725 8.597 -2.591 1.00 96.38 123 GLU A CA 1
ATOM 978 C C . GLU A 1 123 ? -4.638 8.019 -3.669 1.00 96.38 123 GLU A C 1
ATOM 980 O O . GLU A 1 123 ? -4.630 8.470 -4.822 1.00 96.38 123 GLU A O 1
ATOM 985 N N . TRP A 1 124 ? -5.429 7.015 -3.313 1.00 94.81 124 TRP A N 1
ATOM 986 C CA . TRP A 1 124 ? -6.480 6.511 -4.182 1.00 94.81 124 TRP A CA 1
ATOM 987 C C . TRP A 1 124 ? -7.712 6.097 -3.389 1.00 94.81 124 TRP A C 1
ATOM 989 O O . TRP A 1 124 ? -7.631 5.696 -2.228 1.00 94.81 124 TRP A O 1
ATOM 999 N N . GLN A 1 125 ? -8.872 6.227 -4.026 1.00 94.06 125 GLN A N 1
ATOM 1000 C CA . GLN A 1 125 ? -10.163 5.948 -3.413 1.00 94.06 125 GLN A CA 1
ATOM 1001 C C . GLN A 1 125 ? -11.053 5.171 -4.373 1.00 94.06 125 GLN A C 1
ATOM 1003 O O . GLN A 1 125 ? -11.189 5.511 -5.549 1.00 94.06 125 GLN A O 1
ATOM 1008 N N . ASN A 1 126 ? -11.703 4.140 -3.849 1.00 89.88 126 ASN A N 1
ATOM 1009 C CA . ASN A 1 126 ? -12.799 3.450 -4.501 1.00 89.88 126 ASN A CA 1
ATOM 1010 C C . ASN A 1 126 ? -14.078 3.659 -3.683 1.00 89.88 126 ASN A C 1
ATOM 1012 O O . ASN A 1 126 ? -14.178 3.207 -2.544 1.00 89.88 126 ASN A O 1
ATOM 1016 N N . HIS A 1 127 ? -15.068 4.317 -4.286 1.00 86.62 127 HIS A N 1
ATOM 1017 C CA . HIS A 1 127 ? -16.376 4.539 -3.663 1.00 86.62 127 HIS A CA 1
ATOM 1018 C C . HIS A 1 127 ? -17.363 3.381 -3.885 1.00 86.62 127 HIS A C 1
ATOM 1020 O O . HIS A 1 127 ? -18.419 3.352 -3.253 1.00 86.62 127 HIS A O 1
ATOM 1026 N N . ALA A 1 128 ? -17.044 2.428 -4.768 1.00 82.94 128 ALA A N 1
ATOM 1027 C CA . ALA A 1 128 ? -17.832 1.211 -4.939 1.00 82.94 128 ALA A CA 1
ATOM 1028 C C . ALA A 1 128 ? -17.508 0.197 -3.836 1.00 82.94 128 ALA A C 1
ATOM 1030 O O . ALA A 1 128 ? -16.431 0.236 -3.256 1.00 82.94 128 ALA A O 1
ATOM 1031 N N . PHE A 1 129 ? -18.410 -0.745 -3.556 1.00 73.62 129 PHE A N 1
ATOM 1032 C CA . PHE A 1 129 ? -18.134 -1.791 -2.571 1.00 73.62 129 PHE A CA 1
ATOM 1033 C C . PHE A 1 129 ? -17.010 -2.751 -3.043 1.00 73.62 129 PHE A C 1
ATOM 1035 O O . PHE A 1 129 ? -17.083 -3.230 -4.177 1.00 73.62 129 PHE A O 1
ATOM 1042 N N . PRO A 1 130 ? -16.030 -3.103 -2.184 1.00 74.06 130 PRO A N 1
ATOM 1043 C CA . PRO A 1 130 ? -15.804 -2.532 -0.857 1.00 74.06 130 PRO A CA 1
ATOM 1044 C C . PRO A 1 130 ? -15.211 -1.120 -0.952 1.00 74.06 130 PRO A C 1
ATOM 1046 O O . PRO A 1 130 ? -14.281 -0.887 -1.729 1.00 74.06 130 PRO A O 1
ATOM 1049 N N . TYR A 1 131 ? -15.753 -0.201 -0.142 1.00 85.31 131 TYR A N 1
ATOM 1050 C CA . TYR A 1 131 ? -15.197 1.144 -0.014 1.00 85.31 131 TYR A CA 1
ATOM 1051 C C . TYR A 1 131 ? -13.756 1.038 0.477 1.00 85.31 131 TYR A C 1
ATOM 1053 O O . TYR A 1 131 ? -13.491 0.336 1.455 1.00 85.31 131 TYR A O 1
ATOM 1061 N N . GLN A 1 132 ? -12.847 1.733 -0.197 1.00 86.50 132 GLN A N 1
ATOM 1062 C CA . GLN A 1 132 ? -11.442 1.764 0.181 1.00 86.50 132 GLN A CA 1
ATOM 1063 C C . GLN A 1 132 ? -10.869 3.151 -0.073 1.00 86.50 132 GLN A C 1
ATOM 1065 O O . GLN A 1 132 ? -11.149 3.772 -1.098 1.00 86.50 132 GLN A O 1
ATOM 1070 N N . HIS A 1 133 ? -10.056 3.609 0.867 1.00 91.31 133 HIS A N 1
ATOM 1071 C CA . HIS A 1 133 ? -9.233 4.798 0.755 1.00 91.31 133 HIS A CA 1
ATOM 1072 C C . HIS A 1 133 ? -7.851 4.421 1.265 1.00 91.31 133 HIS A C 1
ATOM 1074 O O . HIS A 1 133 ? -7.750 3.833 2.335 1.00 91.31 133 HIS A O 1
ATOM 1080 N N . GLU A 1 134 ? -6.824 4.713 0.479 1.00 92.69 134 GLU A N 1
ATOM 1081 C CA . GLU A 1 134 ? -5.459 4.331 0.804 1.00 92.69 134 GLU A CA 1
ATOM 1082 C C . GLU A 1 134 ? -4.487 5.436 0.392 1.00 92.69 134 GLU A C 1
ATOM 1084 O O . GLU A 1 134 ? -4.565 5.969 -0.722 1.00 92.69 134 GLU A O 1
ATOM 1089 N N . ILE A 1 135 ? -3.542 5.742 1.279 1.00 94.62 135 ILE A N 1
ATOM 1090 C CA . ILE A 1 135 ? -2.356 6.538 0.971 1.00 94.62 135 ILE A CA 1
ATOM 1091 C C . ILE A 1 135 ? -1.192 5.570 0.819 1.00 94.62 135 ILE A C 1
ATOM 1093 O O . ILE A 1 135 ? -0.882 4.790 1.716 1.00 94.62 135 ILE A O 1
ATOM 1097 N N . LYS A 1 136 ? -0.511 5.631 -0.322 1.00 96.50 136 LYS A N 1
ATOM 1098 C CA . LYS A 1 136 ? 0.570 4.717 -0.676 1.00 96.50 136 LYS A CA 1
ATOM 1099 C C . LYS A 1 136 ? 1.831 5.487 -1.036 1.00 96.50 136 LYS A C 1
ATOM 1101 O O . LYS A 1 136 ? 1.828 6.404 -1.855 1.00 96.50 136 LYS A O 1
ATOM 1106 N N . LYS A 1 137 ? 2.939 5.068 -0.436 1.00 97.62 137 LYS A N 1
ATOM 1107 C CA . LYS A 1 137 ? 4.295 5.504 -0.763 1.00 97.62 137 LYS A CA 1
ATOM 1108 C C . LYS A 1 137 ? 5.024 4.363 -1.459 1.00 97.62 137 LYS A C 1
ATOM 1110 O O . LYS A 1 137 ? 5.104 3.263 -0.919 1.00 97.62 137 LYS A O 1
ATOM 1115 N N . ILE A 1 138 ? 5.578 4.652 -2.630 1.00 97.75 138 ILE A N 1
ATOM 1116 C CA . ILE A 1 138 ? 6.412 3.748 -3.420 1.00 97.75 138 ILE A CA 1
ATOM 1117 C C . ILE A 1 138 ? 7.814 4.340 -3.509 1.00 97.75 138 ILE A C 1
ATOM 1119 O O . ILE A 1 138 ? 7.978 5.494 -3.902 1.00 97.75 138 ILE A O 1
ATOM 1123 N N . GLU A 1 139 ? 8.823 3.545 -3.178 1.00 97.94 139 GLU A N 1
ATOM 1124 C CA . GLU A 1 139 ? 10.237 3.907 -3.230 1.00 97.94 139 GLU A CA 1
ATOM 1125 C C . GLU A 1 139 ? 11.024 2.878 -4.050 1.00 97.94 139 GLU A C 1
ATOM 1127 O O . GLU A 1 139 ? 10.773 1.681 -3.959 1.00 97.94 139 GLU A O 1
ATOM 1132 N N . LYS A 1 140 ? 12.001 3.323 -4.841 1.00 96.00 140 LYS A N 1
ATOM 1133 C CA . LYS A 1 140 ? 12.900 2.468 -5.628 1.00 96.00 140 LYS A CA 1
ATOM 1134 C C . LYS A 1 140 ? 14.264 2.384 -4.937 1.00 96.00 140 LYS A C 1
ATOM 1136 O O . LYS A 1 140 ? 14.875 3.415 -4.657 1.00 96.00 140 LYS A O 1
ATOM 1141 N N . LYS A 1 141 ? 14.767 1.169 -4.699 1.00 95.19 141 LYS A N 1
ATOM 1142 C CA . LYS A 1 141 ? 16.119 0.897 -4.177 1.00 95.19 141 LYS A CA 1
ATOM 1143 C C . LYS A 1 141 ? 16.785 -0.218 -4.985 1.00 95.19 141 LYS A C 1
ATOM 1145 O O . LYS A 1 141 ? 16.489 -1.390 -4.784 1.00 95.19 141 LYS A O 1
ATOM 1150 N N . GLY A 1 142 ? 17.699 0.134 -5.891 1.00 94.25 142 GLY A N 1
ATOM 1151 C CA . GLY A 1 142 ? 18.320 -0.852 -6.785 1.00 94.25 142 GLY A CA 1
ATOM 1152 C C . GLY A 1 142 ? 17.270 -1.520 -7.677 1.00 94.25 142 GLY A C 1
ATOM 1153 O O . GLY A 1 142 ? 16.501 -0.819 -8.329 1.00 94.25 142 GLY A O 1
ATOM 1154 N N . SER A 1 143 ? 17.196 -2.852 -7.684 1.00 94.19 143 SER A N 1
ATOM 1155 C CA . SER A 1 143 ? 16.143 -3.595 -8.393 1.00 94.19 143 SER A CA 1
ATOM 1156 C C . SER A 1 143 ? 14.787 -3.564 -7.673 1.00 94.19 143 SER A C 1
ATOM 1158 O O . SER A 1 143 ? 13.750 -3.748 -8.309 1.00 94.19 143 SER A O 1
ATOM 1160 N N . LEU A 1 144 ? 14.755 -3.206 -6.388 1.00 95.69 144 LEU A N 1
ATOM 1161 C CA . LEU A 1 144 ? 13.568 -3.332 -5.549 1.00 95.69 144 LEU A CA 1
ATOM 1162 C C . LEU A 1 144 ? 12.650 -2.110 -5.605 1.00 95.69 144 LEU A C 1
ATOM 1164 O O . LEU A 1 144 ? 13.100 -0.961 -5.597 1.00 95.69 144 LEU A O 1
ATOM 1168 N N . ILE A 1 145 ? 11.350 -2.376 -5.571 1.00 96.81 145 ILE A N 1
ATOM 1169 C CA . ILE A 1 145 ? 10.309 -1.440 -5.164 1.00 96.81 145 ILE A CA 1
ATOM 1170 C C . ILE A 1 145 ? 9.932 -1.746 -3.719 1.00 96.81 145 ILE A C 1
ATOM 1172 O O . ILE A 1 145 ? 9.629 -2.885 -3.384 1.00 96.81 145 ILE A O 1
ATOM 1176 N N . LEU A 1 146 ? 9.920 -0.719 -2.878 1.00 95.56 146 LEU A N 1
ATOM 1177 C CA . LEU A 1 146 ? 9.355 -0.743 -1.538 1.00 95.56 146 LEU A CA 1
ATOM 1178 C C . LEU A 1 146 ? 8.028 0.010 -1.565 1.00 95.56 146 LEU A C 1
ATOM 1180 O O . LEU A 1 146 ? 7.968 1.153 -2.010 1.00 95.56 146 LEU A O 1
ATOM 1184 N N . SER A 1 147 ? 6.971 -0.622 -1.085 1.00 95.19 147 SER A N 1
ATOM 1185 C CA . SER A 1 147 ? 5.627 -0.071 -0.999 1.00 95.19 147 SER A CA 1
ATOM 1186 C C . SER A 1 147 ? 5.194 -0.049 0.456 1.00 95.19 147 SER A C 1
ATOM 1188 O O . SER A 1 147 ? 5.190 -1.087 1.105 1.00 95.19 147 SER A O 1
ATOM 1190 N N . THR A 1 148 ? 4.745 1.097 0.947 1.00 93.75 148 THR A N 1
ATOM 1191 C CA . THR A 1 148 ? 4.049 1.198 2.235 1.00 93.75 148 THR A CA 1
ATOM 1192 C C . THR A 1 148 ? 2.713 1.882 2.030 1.00 93.75 148 THR A C 1
ATOM 1194 O O . THR A 1 148 ? 2.683 2.947 1.409 1.00 93.75 148 THR A O 1
ATOM 1197 N N . SER A 1 149 ? 1.639 1.305 2.549 1.00 92.88 149 SER A N 1
ATOM 1198 C CA . SER A 1 149 ? 0.309 1.904 2.522 1.00 92.88 149 SER A CA 1
ATOM 1199 C C . SER A 1 149 ? -0.369 1.893 3.883 1.00 92.88 149 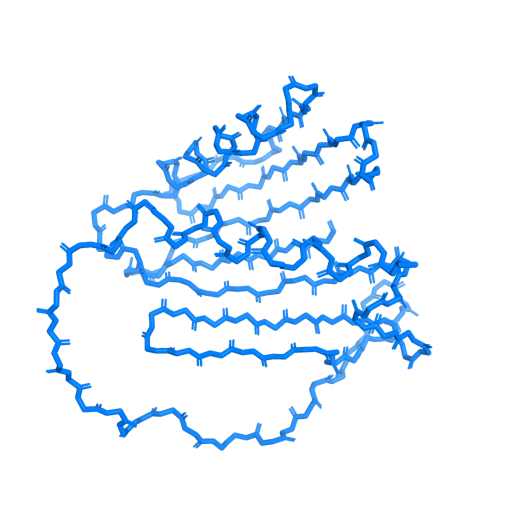SER A C 1
ATOM 1201 O O . SER A 1 149 ? -0.056 1.051 4.729 1.00 92.88 149 SER A O 1
ATOM 1203 N N . TYR A 1 150 ? -1.266 2.860 4.048 1.00 86.00 150 TYR A N 1
ATOM 1204 C CA . TYR A 1 150 ? -2.148 3.077 5.187 1.00 86.00 150 TYR A CA 1
ATOM 1205 C C . TYR A 1 150 ? -3.541 3.441 4.667 1.00 86.00 150 TYR A C 1
ATOM 1207 O O . TYR A 1 150 ? -3.602 4.205 3.669 1.00 86.00 150 TYR A O 1
#

Nearest PDB structures (foldseek):
  4esq-assembly1_A  TM=4.974E-01  e=4.442E-01  Mycobacterium tuberculosis H37Rv
  8ifj-assembly5_J  TM=5.273E-01  e=1.018E+00  methanogenic archaeon mixed culture ISO4-G1
  4hz9-assembly1_B  TM=5.832E-01  e=6.675E+00  Ralstonia pickettii 12D
  7vd7-assembly1_A  TM=4.715E-01  e=6.675E+00  Salmonella enterica subsp. enterica serovar Typhimurium
  3qt1-assembly1_H  TM=2.100E-01  e=4.695E-01  Saccharomyces cerevisiae